Protein AF-A0A523S089-F1 (afdb_monomer_lite)

Sequence (153 aa):
MTDRMIELDEIHSIVIENSSEVPSETRKRFWKIVRQIKRNPKPDEREVLKASEIRNILFDANRGRTFALGPVLVLETVLGLLLLLGYIWVLGTPLDWTGIFAWSFSNWLNFGLRLLIVFLVIACFYPLGRVIAGKWAGIKLEGICRDEYYQPT

Foldseek 3Di:
DDPLVVLLVVLQVQCVVPVQCRDLVSVVSLVVSVVVQVPDPDHDPVSVVSSVVSVVSNCVSPQPDWAFPVVLLVVLVVVLVVLVVVLVVLVVDDADPVPPVVDDPVSVVSVVSNVVSVVSSCVSCVVVVVVVVCVVVVHDDGTDTPDDPPPSD

Radius of gyration: 25.53 Å; chains: 1; bounding box: 54×38×67 Å

Secondary structure (DSSP, 8-state):
--HHHHHHHHHHHHHHH-GGG--HHHHHHHHHHHHHHHH-SS--HHHHHHHHHHHHHHHHHHS-PPEEHHHHHHHHHHHHHHHHHHHHHHHTS---GGGGGG--HHHHHHHHHHHHHHHHHHHHHHHHHHHHHHHHTT----EE-S-------

Structure (mmCIF, N/CA/C/O backbone):
data_AF-A0A523S089-F1
#
_entry.id   AF-A0A523S089-F1
#
loop_
_atom_site.group_PDB
_atom_site.id
_atom_site.type_symbol
_atom_site.label_atom_id
_atom_site.label_alt_id
_atom_site.label_comp_id
_atom_site.label_asym_id
_atom_site.label_entity_id
_atom_site.label_seq_id
_atom_site.pdbx_PDB_ins_code
_atom_site.Cartn_x
_atom_site.Cartn_y
_atom_site.Cartn_z
_atom_site.occupancy
_atom_site.B_iso_or_equiv
_atom_site.auth_seq_id
_atom_site.auth_comp_id
_atom_site.auth_asym_id
_atom_site.auth_atom_id
_atom_site.pdbx_PDB_model_num
ATOM 1 N N . MET A 1 1 ? -22.319 9.186 39.743 1.00 59.72 1 MET A N 1
ATOM 2 C CA . MET A 1 1 ? -21.525 9.153 38.495 1.00 59.72 1 MET A CA 1
ATOM 3 C C . MET A 1 1 ? -20.096 8.821 38.873 1.00 59.72 1 MET A C 1
ATOM 5 O O . MET A 1 1 ? -19.650 9.324 39.894 1.00 59.72 1 MET A O 1
ATOM 9 N N . THR A 1 2 ? -19.429 7.932 38.138 1.00 79.31 2 THR A N 1
ATOM 10 C CA . THR A 1 2 ? -18.003 7.633 38.340 1.00 79.31 2 THR A CA 1
ATOM 11 C C . THR A 1 2 ? -17.154 8.730 37.696 1.00 79.31 2 THR A C 1
ATOM 13 O O . THR A 1 2 ? -17.541 9.262 36.657 1.00 79.31 2 THR A O 1
ATOM 16 N N . ASP A 1 3 ? -15.981 9.033 38.258 1.00 84.12 3 ASP A N 1
ATOM 17 C CA . ASP A 1 3 ? -15.046 10.029 37.694 1.00 84.12 3 ASP A CA 1
ATOM 18 C C . ASP A 1 3 ? -14.697 9.726 36.226 1.00 84.12 3 ASP A C 1
ATOM 20 O O . ASP A 1 3 ? -14.568 10.618 35.394 1.00 84.12 3 ASP A O 1
ATOM 24 N N . ARG A 1 4 ? -14.642 8.431 35.884 1.00 85.38 4 ARG A N 1
ATOM 25 C CA . ARG A 1 4 ? -14.403 7.940 34.520 1.00 85.38 4 ARG A CA 1
ATOM 26 C C . ARG A 1 4 ? -15.525 8.297 33.545 1.00 85.38 4 ARG A C 1
ATOM 28 O O . ARG A 1 4 ? -15.240 8.532 32.378 1.00 85.38 4 ARG A O 1
ATOM 35 N N . MET A 1 5 ? -16.779 8.332 33.999 1.00 89.12 5 MET A N 1
ATOM 36 C CA . MET A 1 5 ? -17.904 8.739 33.153 1.00 89.12 5 MET A CA 1
ATOM 37 C C . MET A 1 5 ? -17.831 10.230 32.823 1.00 89.12 5 MET A C 1
ATOM 39 O O . MET A 1 5 ? -18.041 10.606 31.679 1.00 89.12 5 MET A O 1
ATOM 43 N N . ILE A 1 6 ? -17.464 11.058 33.805 1.00 89.44 6 ILE A N 1
ATOM 44 C CA . ILE A 1 6 ? -17.301 12.504 33.615 1.00 89.44 6 ILE A CA 1
ATOM 45 C C . ILE A 1 6 ? -16.182 12.773 32.601 1.00 89.44 6 ILE A C 1
ATOM 47 O O . ILE A 1 6 ? -16.394 13.51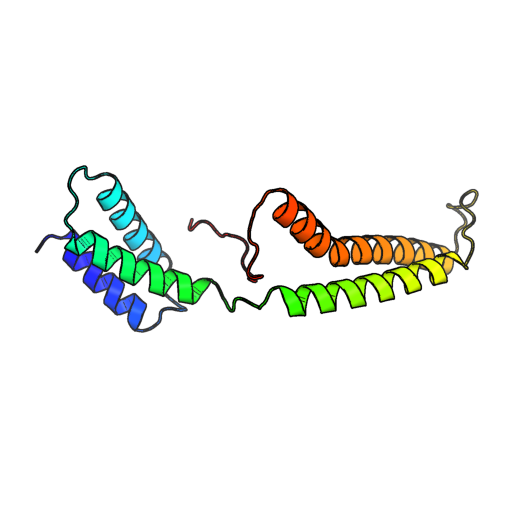1 31.644 1.00 89.44 6 ILE A O 1
ATOM 51 N N . GLU A 1 7 ? -15.030 12.102 32.735 1.00 89.88 7 GLU A N 1
ATOM 52 C CA . GLU A 1 7 ? -13.952 12.226 31.742 1.00 89.88 7 GLU A CA 1
ATOM 53 C C . GLU A 1 7 ? -14.374 11.739 30.343 1.00 89.88 7 GLU A C 1
ATOM 55 O O . GLU A 1 7 ? -13.964 12.324 29.341 1.00 89.88 7 GLU A O 1
ATOM 60 N N . LEU A 1 8 ? -15.184 10.677 30.239 1.00 91.62 8 LEU A N 1
ATOM 61 C CA . LEU A 1 8 ? -15.710 10.214 28.950 1.00 91.62 8 LEU A CA 1
ATOM 62 C C . LEU A 1 8 ? -16.664 11.233 28.322 1.00 91.62 8 LEU A C 1
ATOM 64 O O . LEU A 1 8 ? -16.591 11.437 27.113 1.00 91.62 8 LEU A O 1
ATOM 68 N N . ASP A 1 9 ? -17.520 11.882 29.109 1.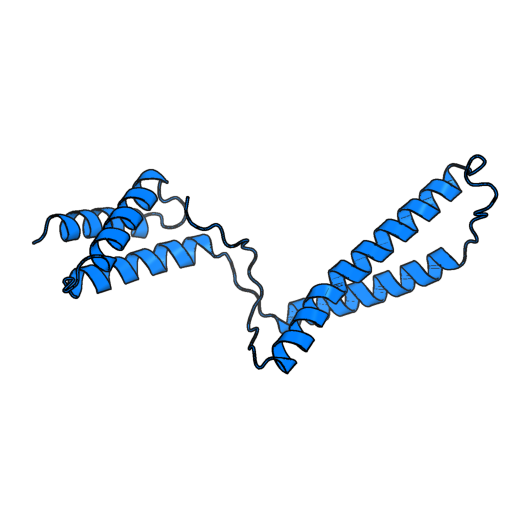00 92.06 9 ASP A N 1
ATOM 69 C CA . ASP A 1 9 ? -18.436 12.915 28.621 1.00 92.06 9 ASP A CA 1
ATOM 70 C C . ASP A 1 9 ? -17.681 14.175 28.163 1.00 92.06 9 ASP A C 1
ATOM 72 O O . ASP A 1 9 ? -17.983 14.720 27.097 1.00 92.06 9 ASP A O 1
ATOM 76 N N . GLU A 1 10 ? -16.637 14.584 28.894 1.00 92.00 10 GLU A N 1
ATOM 77 C CA . GLU A 1 10 ? -15.730 15.659 28.469 1.00 92.00 10 GLU A CA 1
ATOM 78 C C . GLU A 1 10 ? -15.063 15.321 27.131 1.00 92.00 10 GLU A C 1
ATOM 80 O O . GLU A 1 10 ? -15.149 16.097 26.178 1.00 92.00 10 GLU A O 1
ATOM 85 N N . ILE A 1 11 ? -14.451 14.138 27.021 1.00 89.94 11 ILE A N 1
ATOM 86 C CA . ILE A 1 11 ? -13.808 13.686 25.780 1.00 89.94 11 ILE A CA 1
ATOM 87 C C . ILE A 1 11 ? -14.827 13.618 24.643 1.00 89.94 11 ILE A C 1
ATOM 89 O O . ILE A 1 11 ? -14.528 14.034 23.528 1.00 89.94 11 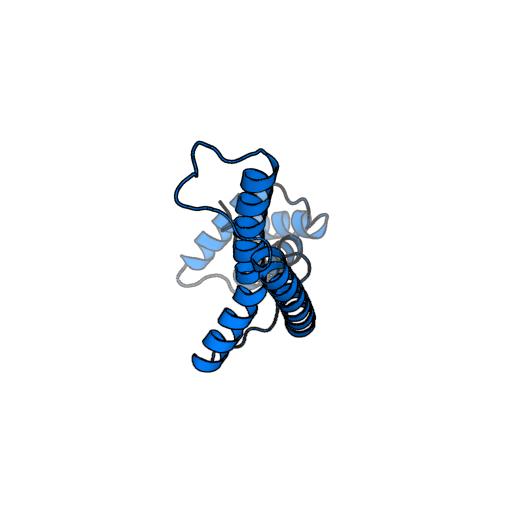ILE A O 1
ATOM 93 N N . HIS A 1 12 ? -16.029 13.112 24.909 1.00 91.31 12 HIS A N 1
ATOM 94 C CA . HIS A 1 12 ? -17.082 13.001 23.911 1.00 91.31 12 HIS A CA 1
ATOM 95 C C . HIS A 1 12 ? -17.489 14.367 23.351 1.00 91.31 12 HIS A C 1
ATOM 97 O O . HIS A 1 12 ? -17.647 14.491 22.139 1.00 91.31 12 HIS A O 1
ATOM 103 N N . SER A 1 13 ? -17.604 15.392 24.201 1.00 90.25 13 SER A N 1
ATOM 104 C CA . SER A 1 13 ? -17.924 16.755 23.760 1.00 90.25 13 SER A CA 1
ATOM 105 C C . SER A 1 13 ? -16.862 17.318 22.805 1.00 90.25 13 SER A C 1
ATOM 107 O O . SER A 1 13 ? -17.202 17.763 21.710 1.00 90.25 13 SER A O 1
ATOM 109 N N . ILE A 1 14 ? -15.579 17.154 23.147 1.00 87.88 14 ILE A N 1
ATOM 110 C CA . ILE A 1 14 ? -14.437 17.565 22.312 1.00 87.88 14 ILE A CA 1
ATOM 111 C C . ILE A 1 14 ? -14.427 16.807 20.975 1.00 87.88 14 ILE A C 1
ATOM 113 O O . ILE A 1 14 ? -14.165 17.379 19.919 1.00 87.88 14 ILE A O 1
ATOM 117 N N . VAL A 1 15 ? -14.698 15.499 21.014 1.00 87.69 15 VAL A N 1
ATOM 118 C CA . VAL A 1 15 ? -14.657 14.624 19.835 1.00 87.69 15 VAL A CA 1
ATOM 119 C C . VAL A 1 15 ? -15.813 14.903 18.872 1.00 87.69 15 VAL A C 1
ATOM 121 O O . VAL A 1 15 ? -15.614 14.809 17.664 1.00 87.69 15 VAL A O 1
ATOM 124 N N . ILE A 1 16 ? -17.001 15.259 19.371 1.00 88.12 16 ILE A N 1
ATOM 125 C CA . ILE A 1 16 ? -18.136 15.634 18.517 1.00 88.12 16 ILE A CA 1
ATOM 126 C C . ILE A 1 16 ? -17.908 16.984 17.838 1.00 88.12 16 ILE A C 1
ATOM 128 O O . ILE A 1 16 ? -18.259 17.131 16.669 1.00 88.12 16 ILE A O 1
ATOM 132 N N . GLU A 1 17 ? -17.336 17.956 18.550 1.00 86.94 17 GLU A N 1
ATOM 133 C CA . GLU A 1 17 ? -17.162 19.313 18.029 1.00 86.94 17 GLU A CA 1
ATOM 134 C C . GLU A 1 17 ? -16.193 19.357 16.838 1.00 86.94 17 GLU A C 1
ATOM 136 O O . GLU A 1 17 ? -16.483 19.998 15.829 1.00 86.94 17 GLU A O 1
ATOM 141 N N . ASN A 1 18 ? -15.072 18.630 16.912 1.00 81.69 18 ASN A N 1
ATOM 142 C CA . ASN A 1 18 ? -14.120 18.533 15.805 1.00 81.69 18 ASN A CA 1
ATOM 143 C C . ASN A 1 18 ? -13.384 17.183 15.808 1.00 81.69 18 ASN A C 1
ATOM 145 O O . ASN A 1 18 ? -12.239 17.057 16.248 1.00 81.69 18 ASN A O 1
ATOM 149 N N . SER A 1 19 ? -14.057 16.154 15.289 1.00 78.81 19 SER A N 1
ATOM 150 C CA . SER A 1 19 ? -13.546 14.775 15.255 1.00 78.81 19 SER A CA 1
ATOM 151 C C . SER A 1 19 ? -12.234 14.605 14.469 1.00 78.81 19 SER A C 1
ATOM 153 O O . SER A 1 19 ? -11.419 13.744 14.813 1.00 78.81 19 SER A O 1
ATOM 155 N N . SER A 1 20 ? -11.985 15.442 13.455 1.00 71.75 20 SER A N 1
ATOM 156 C CA . SER A 1 20 ? -10.768 15.409 12.632 1.00 71.75 20 SER A CA 1
ATOM 157 C C . SER A 1 20 ? -9.529 15.973 13.331 1.00 71.75 20 SER A C 1
ATOM 159 O O . SER A 1 20 ? -8.427 15.488 13.085 1.00 71.75 20 SER A O 1
ATOM 161 N N . GLU A 1 21 ? -9.689 16.942 14.236 1.00 82.25 21 GLU A N 1
ATOM 162 C CA . GLU A 1 21 ? -8.574 17.661 14.876 1.00 82.25 21 GLU A CA 1
ATOM 163 C C . GLU A 1 21 ? -8.527 17.450 16.395 1.00 82.25 21 GLU A C 1
ATOM 165 O O . GLU A 1 21 ? -8.113 18.320 17.159 1.00 82.25 21 GLU A O 1
ATOM 170 N N . VAL A 1 22 ? -8.935 16.267 16.862 1.00 83.50 22 VAL A N 1
ATOM 171 C CA . VAL A 1 22 ? -8.883 15.944 18.294 1.00 83.50 22 VAL A CA 1
ATOM 172 C C . VAL A 1 22 ? -7.428 15.958 18.790 1.00 83.50 22 VAL A C 1
ATOM 174 O O . VAL A 1 22 ? -6.624 15.158 18.288 1.00 83.50 22 VAL A O 1
ATOM 177 N N . PRO A 1 23 ? -7.092 16.773 19.813 1.00 86.31 23 PRO A N 1
ATOM 178 C CA . PRO A 1 23 ? -5.737 16.871 20.347 1.00 86.31 23 PRO A CA 1
ATOM 179 C C . PRO A 1 23 ? -5.166 15.517 20.782 1.00 86.31 23 PRO A C 1
ATOM 181 O O . PRO A 1 23 ? -5.869 14.670 21.345 1.00 86.31 23 PRO A O 1
ATOM 184 N N . SER A 1 24 ? -3.861 15.325 20.577 1.00 83.75 24 SER A N 1
ATOM 185 C CA . SER A 1 24 ? -3.160 14.080 20.928 1.00 83.75 24 SER A CA 1
ATOM 186 C C . SER A 1 24 ? -3.300 13.724 22.412 1.00 83.75 24 SER A C 1
ATOM 188 O O . SER A 1 24 ? -3.512 12.561 22.752 1.00 83.75 24 SER A O 1
ATOM 190 N N . GLU A 1 25 ? -3.270 14.719 23.298 1.00 87.62 25 GLU A N 1
ATOM 191 C CA . GLU A 1 25 ? -3.465 14.527 24.737 1.00 87.62 25 GLU A CA 1
ATOM 192 C C . GLU A 1 25 ? -4.870 14.005 25.073 1.00 87.62 25 GLU A C 1
ATOM 194 O O . GLU A 1 25 ? -5.009 13.077 25.872 1.00 87.62 25 GLU A O 1
ATOM 199 N N . THR A 1 26 ? -5.912 14.494 24.396 1.00 87.62 26 THR A N 1
ATOM 200 C CA . THR A 1 26 ? -7.287 13.992 24.553 1.00 87.62 26 THR A CA 1
ATOM 201 C C . THR A 1 26 ? -7.394 12.534 24.100 1.00 87.62 26 THR A C 1
ATOM 203 O O . THR A 1 26 ? -7.979 11.707 24.803 1.00 87.62 26 THR A O 1
ATOM 206 N N . ARG A 1 27 ? -6.747 12.171 22.981 1.00 84.94 27 ARG A N 1
ATOM 207 C CA . ARG A 1 27 ? -6.684 10.776 22.504 1.00 84.94 27 ARG A CA 1
ATOM 208 C C . ARG A 1 27 ? -5.953 9.866 23.500 1.00 84.94 27 ARG A C 1
ATOM 210 O O . ARG A 1 27 ? -6.432 8.769 23.790 1.00 84.94 27 ARG A O 1
ATOM 217 N N . LYS A 1 28 ? -4.827 10.308 24.072 1.00 87.31 28 LYS A N 1
ATOM 218 C CA . LYS A 1 28 ? -4.090 9.551 25.104 1.00 87.31 28 LYS A CA 1
ATOM 219 C C . LYS A 1 28 ? -4.933 9.333 26.360 1.00 87.31 28 LYS A C 1
ATOM 221 O O . LYS A 1 28 ? -4.976 8.211 26.873 1.00 87.31 28 LYS A O 1
ATOM 226 N N . ARG A 1 29 ? -5.626 10.375 26.840 1.00 90.50 29 ARG A N 1
ATOM 227 C CA . ARG A 1 29 ? -6.546 10.280 27.990 1.00 90.50 29 ARG A CA 1
ATOM 228 C C . ARG A 1 29 ? -7.659 9.272 27.713 1.00 90.50 29 ARG A C 1
ATOM 230 O O . ARG A 1 29 ? -7.852 8.358 28.512 1.00 90.50 29 ARG A O 1
ATOM 237 N N . PHE A 1 30 ? -8.285 9.345 26.540 1.00 92.81 30 PHE A N 1
ATOM 238 C CA . PHE A 1 30 ? -9.289 8.374 26.106 1.00 92.81 30 PHE A CA 1
ATOM 239 C C . PHE A 1 30 ? -8.770 6.927 26.148 1.00 92.81 30 PHE A C 1
ATOM 241 O O . PHE A 1 30 ? -9.368 6.061 26.791 1.00 92.81 30 PHE A O 1
ATOM 248 N N . TRP A 1 31 ? -7.616 6.649 25.534 1.00 90.25 31 TRP A N 1
ATOM 249 C CA . TRP A 1 31 ? -7.055 5.294 25.509 1.00 90.25 31 TRP A CA 1
ATOM 250 C C . TRP A 1 31 ? -6.646 4.779 26.890 1.00 90.25 31 TRP A C 1
ATOM 252 O O . TRP A 1 31 ? -6.748 3.575 27.155 1.00 90.25 31 TRP A O 1
ATOM 262 N N . LYS A 1 32 ? -6.225 5.671 27.792 1.00 92.25 32 LYS A N 1
ATOM 263 C CA . LYS A 1 32 ? -5.969 5.334 29.195 1.00 92.25 32 LYS A CA 1
ATOM 264 C C . LYS A 1 32 ? -7.250 4.848 29.882 1.00 92.25 32 LYS A C 1
ATOM 266 O O . LYS A 1 32 ? -7.209 3.789 30.512 1.00 92.25 32 LYS A O 1
ATOM 271 N N . ILE A 1 33 ? -8.374 5.545 29.701 1.00 91.75 33 ILE A N 1
ATOM 272 C CA . ILE A 1 33 ? -9.684 5.152 30.253 1.00 91.75 33 ILE A CA 1
ATOM 273 C C . ILE A 1 33 ? -10.137 3.815 29.660 1.00 91.75 33 ILE A C 1
ATOM 275 O O . ILE A 1 33 ? -10.473 2.891 30.400 1.00 91.75 33 ILE A O 1
ATOM 279 N N . VAL A 1 34 ? -10.052 3.647 28.336 1.00 90.88 34 VAL A N 1
ATOM 280 C CA . VAL A 1 34 ? -10.388 2.376 27.666 1.00 90.88 34 VAL A CA 1
ATOM 281 C C . VAL A 1 34 ? -9.565 1.215 28.232 1.00 90.88 34 VAL A C 1
ATOM 283 O O . VAL A 1 34 ? -10.094 0.128 28.471 1.00 90.88 34 VAL A O 1
ATOM 286 N N . ARG A 1 35 ? -8.266 1.424 28.483 1.00 89.50 35 ARG A N 1
ATOM 287 C CA . ARG A 1 35 ? -7.393 0.404 29.081 1.00 89.50 35 ARG A CA 1
ATOM 288 C C . ARG A 1 35 ? -7.811 0.063 30.514 1.00 89.50 35 ARG A C 1
ATOM 290 O O . ARG A 1 35 ? -7.729 -1.103 30.887 1.00 89.50 35 ARG A O 1
ATOM 297 N N . GLN A 1 36 ? -8.262 1.040 31.300 1.00 91.56 36 GLN A N 1
ATOM 298 C CA . GLN A 1 36 ? -8.802 0.802 32.642 1.00 91.56 36 GLN A CA 1
ATOM 299 C C . GLN A 1 36 ? -10.111 0.005 32.592 1.00 91.56 36 GLN A C 1
ATOM 301 O O . GLN A 1 36 ? -10.229 -0.983 33.309 1.00 91.56 36 GLN A O 1
ATOM 306 N N . ILE A 1 37 ? -11.048 0.372 31.706 1.00 89.56 37 ILE A N 1
ATOM 307 C CA . ILE A 1 37 ? -12.313 -0.356 31.496 1.00 89.56 37 ILE A CA 1
ATOM 308 C C . ILE A 1 37 ? -12.032 -1.821 31.143 1.00 89.56 37 ILE A C 1
ATOM 310 O O . ILE A 1 37 ? -12.576 -2.717 31.775 1.00 89.56 37 ILE A O 1
ATOM 314 N N . LYS A 1 38 ? -11.117 -2.079 30.198 1.00 85.25 38 LYS A N 1
ATOM 315 C CA . LYS A 1 38 ? -10.735 -3.443 29.786 1.00 85.25 38 LYS A CA 1
ATOM 316 C C . LYS A 1 38 ? -10.091 -4.280 30.893 1.00 85.25 38 LYS A C 1
ATOM 318 O O . LYS A 1 38 ? -10.157 -5.502 30.840 1.00 85.25 38 LYS A O 1
ATOM 323 N N . ARG A 1 39 ? -9.401 -3.640 31.841 1.00 90.88 39 ARG A N 1
ATOM 324 C CA . ARG A 1 39 ? -8.745 -4.317 32.972 1.00 90.88 39 ARG A CA 1
ATOM 325 C C . ARG A 1 39 ? -9.695 -4.557 34.144 1.00 90.88 39 ARG A C 1
ATOM 327 O O . ARG A 1 39 ? -9.353 -5.334 35.030 1.00 90.88 39 ARG A O 1
ATOM 334 N N . ASN A 1 40 ? -10.850 -3.895 34.171 1.00 90.38 40 ASN A N 1
ATOM 335 C CA . ASN A 1 40 ? -11.857 -4.113 35.195 1.00 90.38 40 ASN A CA 1
ATOM 336 C C . ASN A 1 40 ? -12.622 -5.419 34.886 1.00 90.38 40 ASN A C 1
ATOM 338 O O . ASN A 1 40 ? -13.177 -5.534 33.796 1.00 90.38 40 ASN A O 1
ATOM 342 N N . PRO A 1 41 ? -12.680 -6.398 35.810 1.00 84.50 41 PRO A N 1
ATOM 343 C CA . PRO A 1 41 ? -13.420 -7.646 35.601 1.00 84.50 41 PRO A CA 1
ATOM 344 C C . PRO A 1 41 ? -14.946 -7.462 35.537 1.00 84.50 41 PRO A C 1
ATOM 346 O O . PRO A 1 41 ? -15.637 -8.333 35.014 1.00 84.50 41 PRO A O 1
ATOM 349 N N . LYS A 1 42 ? -15.484 -6.352 36.062 1.00 90.56 42 LYS A N 1
ATOM 350 C CA . LYS A 1 42 ? -16.904 -5.973 35.971 1.00 90.56 42 LYS A CA 1
ATOM 351 C C . LYS A 1 42 ? -17.020 -4.478 35.636 1.00 90.56 42 LYS A C 1
ATOM 353 O O . LYS A 1 42 ? -17.265 -3.670 36.534 1.00 90.56 42 LYS A O 1
ATOM 358 N N . PRO A 1 43 ? -16.766 -4.084 34.377 1.00 87.00 43 PRO A N 1
ATOM 359 C CA . PRO A 1 43 ? -16.901 -2.696 33.960 1.00 87.00 43 PRO A CA 1
ATOM 360 C C . PRO A 1 43 ? -18.376 -2.277 33.951 1.00 87.00 43 PRO A C 1
ATOM 362 O O . PRO A 1 43 ? -19.257 -3.102 33.714 1.00 87.00 43 PRO A 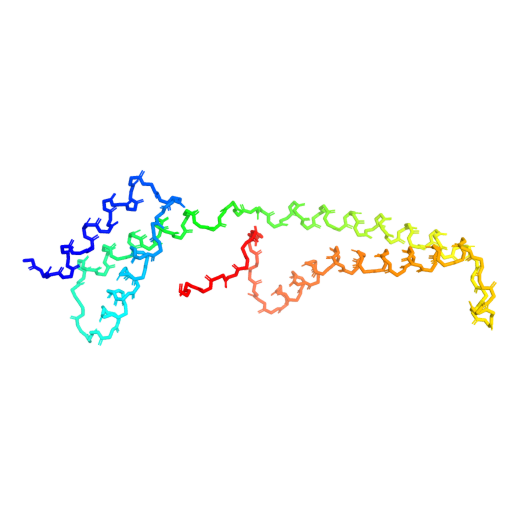O 1
ATOM 365 N N . ASP A 1 44 ? -18.638 -0.992 34.192 1.00 91.44 44 ASP A N 1
ATOM 366 C CA . ASP A 1 44 ? -19.979 -0.429 34.022 1.00 91.44 44 ASP A CA 1
ATOM 367 C C . ASP A 1 44 ? -20.336 -0.428 32.528 1.00 91.44 44 ASP A C 1
ATOM 369 O O . ASP A 1 44 ? -19.582 0.075 31.690 1.00 91.44 44 ASP A O 1
ATOM 373 N N . GLU A 1 45 ? -21.491 -0.993 32.190 1.00 90.12 45 GLU A N 1
ATOM 374 C CA . GLU A 1 45 ? -21.991 -1.099 30.821 1.00 90.12 45 GLU A CA 1
ATOM 375 C C . GLU A 1 45 ? -22.142 0.277 30.159 1.00 90.12 45 GLU A C 1
ATOM 377 O O . GLU A 1 45 ? -21.843 0.437 28.973 1.00 90.12 45 GLU A O 1
ATOM 382 N N . ARG A 1 46 ? -22.506 1.306 30.934 1.00 91.12 46 ARG A N 1
ATOM 383 C CA . ARG A 1 46 ? -22.622 2.676 30.419 1.00 91.12 46 ARG A CA 1
ATOM 384 C C . ARG A 1 46 ? -21.267 3.232 29.979 1.00 91.12 46 ARG A C 1
ATOM 386 O O . ARG A 1 46 ? -21.186 3.875 28.935 1.00 91.12 46 ARG A O 1
ATOM 393 N N . GLU A 1 47 ? -20.202 2.959 30.739 1.00 90.31 47 GLU A N 1
ATOM 394 C CA . GLU A 1 47 ? -18.838 3.392 30.397 1.00 90.31 47 GLU A CA 1
ATOM 395 C C . GLU A 1 47 ? -18.368 2.696 29.114 1.00 90.31 47 GLU A C 1
ATOM 397 O O . GLU A 1 47 ? -17.737 3.316 28.258 1.00 90.31 47 GLU A O 1
ATOM 402 N N . VAL A 1 48 ? -18.703 1.410 28.957 1.00 89.25 48 VAL A N 1
ATOM 403 C CA . VAL A 1 48 ? -18.364 0.618 27.766 1.00 89.25 48 VAL A CA 1
ATOM 404 C C . VAL A 1 48 ? -19.062 1.167 26.523 1.00 89.25 48 VAL A C 1
ATOM 406 O O . VAL A 1 48 ? -18.404 1.370 25.500 1.00 89.25 48 VAL A O 1
ATOM 409 N N . LEU A 1 49 ? -20.368 1.436 26.607 1.00 91.25 49 LEU A N 1
ATOM 410 C CA . LEU A 1 49 ? -21.145 1.992 25.498 1.00 91.25 49 LEU A CA 1
ATOM 411 C C . LEU A 1 49 ? -20.608 3.363 25.081 1.00 91.25 49 LEU A C 1
ATOM 413 O O . LEU A 1 49 ? -20.319 3.575 23.901 1.00 91.25 49 LEU A O 1
ATOM 417 N N . LYS A 1 50 ? -20.378 4.256 26.051 1.00 91.88 50 LYS A N 1
ATOM 418 C CA . LYS A 1 50 ? -19.868 5.604 25.785 1.00 91.88 50 LYS A CA 1
ATOM 419 C C . LYS A 1 50 ? -18.464 5.585 25.189 1.00 91.88 50 LYS A C 1
ATOM 421 O O . LYS A 1 50 ? -18.191 6.257 24.197 1.00 91.88 50 LYS A O 1
ATOM 426 N N . ALA A 1 51 ? -17.577 4.756 25.736 1.00 91.12 51 ALA A N 1
ATOM 427 C CA . ALA A 1 51 ? -16.242 4.586 25.183 1.00 91.12 51 ALA A CA 1
ATOM 428 C C . ALA A 1 51 ? -16.284 4.021 23.755 1.00 91.12 51 ALA A C 1
ATOM 430 O O . ALA A 1 51 ? -15.492 4.442 22.918 1.00 91.12 51 ALA A O 1
ATOM 431 N N . SER A 1 52 ? -17.202 3.097 23.450 1.00 88.69 52 SER A N 1
ATOM 432 C CA . SER A 1 52 ? -17.368 2.561 22.095 1.00 88.69 52 SER A CA 1
ATOM 433 C C . SER A 1 52 ? -17.850 3.620 21.100 1.00 88.69 52 SER A C 1
ATOM 435 O O . SER A 1 52 ? -17.366 3.641 19.970 1.00 88.69 52 SER A O 1
ATOM 437 N N . GLU A 1 53 ? -18.767 4.496 21.508 1.00 90.81 53 GLU A N 1
ATOM 438 C CA . GLU A 1 53 ? -19.261 5.613 20.695 1.00 90.81 53 GLU A CA 1
ATOM 439 C C . GLU A 1 53 ? -18.122 6.575 20.326 1.00 90.81 53 GLU A C 1
ATOM 441 O O . GLU A 1 53 ? -17.833 6.765 19.145 1.00 90.81 53 GLU A O 1
ATOM 446 N N . ILE A 1 54 ? -17.389 7.075 21.329 1.00 89.62 54 ILE A N 1
ATOM 447 C CA . ILE A 1 54 ? -16.221 7.953 21.132 1.00 89.62 54 ILE A CA 1
ATOM 448 C C . ILE A 1 54 ? -15.193 7.287 20.214 1.00 89.62 54 ILE A C 1
ATOM 450 O O . ILE A 1 54 ? -14.651 7.915 19.305 1.00 89.62 54 ILE A O 1
ATOM 454 N N . ARG A 1 55 ? -14.928 5.994 20.439 1.00 85.88 55 ARG A N 1
ATOM 455 C CA . ARG A 1 55 ? -13.979 5.218 19.641 1.00 85.88 55 ARG A CA 1
ATOM 456 C C . ARG A 1 55 ? -14.371 5.201 18.167 1.00 85.88 55 ARG A C 1
ATOM 458 O O . ARG A 1 55 ? -13.496 5.345 17.324 1.00 85.88 55 ARG A O 1
ATOM 465 N N . ASN A 1 56 ? -15.648 4.985 17.863 1.00 84.00 56 ASN A N 1
ATOM 466 C CA . ASN A 1 56 ? -16.125 4.916 16.487 1.00 84.00 56 ASN A CA 1
ATOM 467 C C . ASN A 1 56 ? -16.011 6.279 15.798 1.00 84.00 56 ASN A C 1
ATOM 469 O O . ASN A 1 56 ? -15.503 6.327 14.686 1.00 84.00 56 ASN A O 1
ATOM 473 N N . ILE A 1 57 ? -16.349 7.375 16.486 1.00 84.94 57 ILE A N 1
ATOM 474 C CA . ILE A 1 57 ? -16.178 8.734 15.945 1.00 84.94 57 ILE A CA 1
ATOM 475 C C . ILE A 1 57 ? -14.697 9.019 15.654 1.00 84.94 57 ILE A C 1
ATOM 477 O O . ILE A 1 57 ? -14.346 9.457 14.561 1.00 84.94 57 ILE A O 1
ATOM 481 N N . LEU A 1 58 ? -13.810 8.712 16.609 1.00 82.31 58 LEU A N 1
ATOM 482 C CA . LEU A 1 58 ? -12.363 8.863 16.432 1.00 82.31 58 LEU A CA 1
ATOM 483 C C . LEU A 1 58 ? -11.814 7.984 15.300 1.00 82.31 58 LEU A C 1
ATOM 485 O O . LEU A 1 58 ? -10.888 8.397 14.605 1.00 82.31 58 LEU A O 1
ATOM 489 N N . PHE A 1 59 ? -12.352 6.773 15.121 1.00 73.38 59 PHE A N 1
ATOM 490 C CA . PHE A 1 59 ? -11.946 5.881 14.037 1.00 73.38 59 PHE A CA 1
ATOM 491 C C . PHE A 1 59 ? -12.429 6.375 12.678 1.00 73.38 59 PHE A C 1
ATOM 493 O O . PHE A 1 59 ? -11.620 6.427 11.756 1.00 73.38 59 PHE A O 1
ATOM 500 N N . ASP A 1 60 ? -13.699 6.752 12.549 1.00 71.06 60 ASP A N 1
ATOM 501 C CA . ASP A 1 60 ? -14.277 7.213 11.286 1.00 71.06 60 ASP A CA 1
ATOM 502 C C . ASP A 1 60 ? -13.617 8.510 10.808 1.00 71.06 60 ASP A C 1
ATOM 504 O O . ASP A 1 60 ? -13.355 8.662 9.615 1.00 71.06 60 ASP A O 1
ATOM 508 N N . ALA A 1 61 ? -13.249 9.401 11.735 1.00 68.25 61 ALA A N 1
ATOM 509 C CA . ALA A 1 61 ? -12.496 10.609 11.414 1.00 68.25 61 ALA A CA 1
ATOM 510 C C . ALA A 1 61 ? -11.083 10.320 10.870 1.00 68.25 61 ALA A C 1
ATOM 512 O O . ALA A 1 61 ? -10.578 11.080 10.046 1.00 68.25 61 ALA A O 1
ATOM 513 N N . ASN A 1 62 ? -10.441 9.230 11.309 1.00 64.00 62 ASN A N 1
ATOM 514 C CA . ASN A 1 62 ? -9.051 8.921 10.956 1.00 64.00 62 ASN A CA 1
ATOM 515 C C . ASN A 1 62 ? -8.927 8.022 9.713 1.00 64.00 62 ASN A C 1
ATOM 517 O O . ASN A 1 62 ? -7.988 8.186 8.946 1.00 64.00 62 ASN A O 1
ATOM 521 N N . ARG A 1 63 ? -9.882 7.108 9.478 1.00 58.03 63 ARG A N 1
ATOM 522 C CA . ARG A 1 63 ? -9.778 6.012 8.485 1.00 58.03 63 ARG A CA 1
ATOM 523 C C . ARG A 1 63 ? -9.747 6.452 7.015 1.00 58.03 63 ARG A C 1
ATOM 525 O O . ARG A 1 63 ? -9.573 5.619 6.119 1.00 58.03 63 ARG A O 1
ATOM 532 N N . GLY A 1 64 ? -9.963 7.741 6.752 1.00 62.12 64 GLY A N 1
ATOM 533 C CA . GLY A 1 64 ? -10.161 8.273 5.410 1.00 62.12 64 GLY A CA 1
ATOM 534 C C . GLY A 1 64 ? -11.338 7.605 4.686 1.00 62.12 64 GLY A C 1
ATOM 535 O O . GLY A 1 64 ? -12.171 6.914 5.273 1.00 62.12 64 GLY A O 1
ATOM 536 N N . ARG A 1 65 ? -11.428 7.804 3.367 1.00 65.25 65 ARG A N 1
ATOM 537 C CA . ARG A 1 65 ? -12.439 7.115 2.552 1.00 65.25 65 ARG A CA 1
ATOM 538 C C . ARG A 1 65 ? -11.992 5.681 2.274 1.00 65.25 65 ARG A C 1
ATOM 540 O O . ARG A 1 65 ? -10.877 5.455 1.809 1.00 65.25 65 ARG A O 1
ATOM 547 N N . THR A 1 66 ? -12.885 4.726 2.520 1.00 70.25 66 THR A N 1
ATOM 548 C CA . THR A 1 66 ? -12.721 3.351 2.033 1.00 70.25 66 THR A CA 1
ATOM 549 C C . THR A 1 66 ? -13.217 3.300 0.595 1.00 70.25 66 THR A C 1
ATOM 551 O O . THR A 1 66 ? -14.342 3.714 0.313 1.00 70.25 66 THR A O 1
ATOM 554 N N . PHE A 1 67 ? -12.382 2.821 -0.320 1.00 76.00 67 PHE A N 1
ATOM 555 C CA . PHE A 1 67 ? -12.746 2.673 -1.724 1.00 76.00 67 PHE A CA 1
ATOM 556 C C . PHE A 1 67 ? -13.134 1.229 -2.013 1.00 76.00 67 PHE A C 1
ATOM 558 O O . PHE A 1 67 ? -12.539 0.289 -1.476 1.00 76.00 67 PHE A O 1
ATOM 565 N N . ALA A 1 68 ? -14.127 1.058 -2.886 1.00 84.44 68 ALA A N 1
ATOM 566 C CA . ALA A 1 68 ? -14.509 -0.257 -3.369 1.00 84.44 68 ALA A CA 1
ATOM 567 C C . ALA A 1 68 ? -13.299 -0.928 -4.034 1.00 84.44 68 ALA A C 1
ATOM 569 O O . ALA A 1 68 ? -12.663 -0.352 -4.917 1.00 84.44 68 ALA A O 1
ATOM 570 N N . LEU A 1 69 ? -12.998 -2.157 -3.613 1.00 85.94 69 LEU A N 1
ATOM 571 C CA . LEU A 1 69 ? -11.815 -2.887 -4.066 1.00 85.94 69 LEU A CA 1
ATOM 572 C C . LEU A 1 69 ? -11.844 -3.172 -5.577 1.00 85.94 69 LEU A C 1
ATOM 574 O O . LEU A 1 69 ? -10.823 -3.066 -6.247 1.00 85.94 69 LEU A O 1
ATOM 578 N N . GLY A 1 70 ? -13.018 -3.503 -6.122 1.00 87.75 70 GLY A N 1
ATOM 579 C CA . GLY A 1 70 ? -13.185 -3.897 -7.525 1.00 87.75 70 GLY A CA 1
ATOM 580 C C . GLY A 1 70 ? -12.660 -2.864 -8.532 1.00 87.75 70 GLY A C 1
ATOM 581 O O . GLY A 1 70 ? -11.768 -3.203 -9.308 1.00 87.75 70 GLY A O 1
ATOM 582 N N . PRO A 1 71 ? -13.158 -1.611 -8.523 1.00 90.00 71 PRO A N 1
ATOM 583 C CA . PRO A 1 71 ? -12.680 -0.565 -9.430 1.00 90.00 71 PRO A CA 1
ATOM 584 C C . PRO A 1 71 ? -11.173 -0.306 -9.337 1.00 90.00 71 PRO A C 1
ATOM 586 O O . PRO A 1 71 ? -10.526 -0.115 -10.364 1.00 90.00 71 PRO A O 1
ATOM 589 N N . VAL A 1 72 ? -10.612 -0.344 -8.123 1.00 89.75 72 VAL A N 1
ATOM 590 C CA . VAL A 1 72 ? -9.171 -0.148 -7.899 1.00 89.75 72 VAL A CA 1
ATOM 591 C C . VAL A 1 72 ? -8.373 -1.282 -8.537 1.00 89.75 72 VAL A C 1
ATOM 593 O O . VAL A 1 72 ? -7.467 -1.016 -9.319 1.00 89.75 72 VAL A O 1
ATOM 596 N N . LEU A 1 73 ? -8.771 -2.537 -8.309 1.00 92.19 73 LEU A N 1
ATOM 597 C CA . LEU A 1 73 ? -8.107 -3.692 -8.918 1.00 92.19 73 LEU A CA 1
ATOM 598 C C . LEU A 1 73 ? -8.168 -3.672 -10.443 1.00 92.19 73 LEU A C 1
ATOM 600 O O . LEU A 1 73 ? -7.192 -4.039 -11.093 1.00 92.19 73 LEU A O 1
ATOM 604 N N . VAL A 1 74 ? -9.300 -3.267 -11.028 1.00 93.62 74 VAL A N 1
ATOM 605 C CA . VAL A 1 74 ? -9.429 -3.148 -12.488 1.00 93.62 74 VAL A CA 1
ATOM 606 C C . VAL A 1 74 ? -8.451 -2.102 -13.016 1.00 93.62 74 VAL A C 1
ATOM 608 O O . VAL A 1 74 ? -7.723 -2.380 -13.967 1.00 93.62 74 VAL A O 1
ATOM 611 N N . LEU A 1 75 ? -8.394 -0.931 -12.377 1.00 94.12 75 LEU A N 1
ATOM 612 C CA . LEU A 1 75 ? -7.480 0.141 -12.762 1.00 94.12 75 LEU A CA 1
ATOM 613 C C . LEU A 1 75 ? -6.015 -0.305 -12.671 1.00 94.12 75 LEU A C 1
ATOM 615 O O . LEU A 1 75 ? -5.270 -0.154 -13.636 1.00 94.12 75 LEU A O 1
ATOM 619 N N . GLU A 1 76 ? -5.613 -0.892 -11.544 1.00 94.19 76 GLU A N 1
ATOM 620 C CA . GLU A 1 76 ? -4.251 -1.393 -11.331 1.00 94.19 76 GLU A CA 1
ATOM 621 C C . GLU A 1 76 ? -3.890 -2.503 -12.319 1.00 94.19 76 GLU A C 1
ATOM 623 O O . GLU A 1 76 ? -2.792 -2.504 -12.868 1.00 94.19 76 GLU A O 1
ATOM 628 N N . THR A 1 77 ? -4.825 -3.406 -12.624 1.00 95.50 77 THR A N 1
ATOM 629 C CA . THR A 1 77 ? -4.609 -4.468 -13.617 1.00 95.50 77 THR A CA 1
ATOM 630 C C . THR A 1 77 ? -4.373 -3.879 -15.008 1.00 95.50 77 THR A C 1
ATOM 632 O O . THR A 1 77 ? -3.432 -4.278 -15.692 1.00 95.50 77 THR A O 1
ATOM 635 N N . VAL A 1 78 ? -5.190 -2.908 -15.431 1.00 97.00 78 VAL A N 1
ATOM 636 C CA . VAL A 1 78 ? -5.031 -2.243 -16.736 1.00 97.00 78 VAL A CA 1
ATOM 637 C C . VAL A 1 78 ? -3.704 -1.485 -16.802 1.00 97.00 78 VAL A C 1
ATOM 639 O O . VAL A 1 78 ? -2.968 -1.633 -17.777 1.00 97.00 78 VAL A O 1
ATOM 642 N N . LEU A 1 79 ? -3.357 -0.725 -15.760 1.00 96.94 79 LEU A N 1
ATOM 643 C CA . LEU A 1 79 ? -2.077 -0.017 -15.677 1.00 96.94 79 LEU A CA 1
ATOM 644 C C . LEU A 1 79 ? -0.889 -0.986 -15.697 1.00 96.94 79 LEU A C 1
ATOM 646 O O . LEU A 1 79 ? 0.063 -0.768 -16.443 1.00 96.94 79 LEU A O 1
ATOM 650 N N . GLY A 1 80 ? -0.964 -2.083 -14.941 1.00 96.88 80 GLY A N 1
ATOM 651 C CA . GLY A 1 80 ? 0.056 -3.129 -14.915 1.00 96.88 80 GLY A CA 1
ATOM 652 C C . GLY A 1 80 ? 0.270 -3.771 -16.286 1.00 96.88 80 GLY A C 1
ATOM 653 O O . GLY A 1 80 ? 1.413 -3.968 -16.695 1.00 96.88 80 GLY A O 1
ATOM 654 N N . LEU A 1 81 ? -0.807 -4.032 -17.036 1.00 97.62 81 LEU A N 1
ATOM 655 C CA . LEU A 1 81 ? -0.725 -4.543 -18.408 1.00 97.62 81 LEU A CA 1
ATOM 656 C C . LEU A 1 81 ? -0.089 -3.528 -19.367 1.00 97.62 81 LEU A C 1
ATOM 658 O O . LEU A 1 81 ? 0.771 -3.903 -20.161 1.00 97.62 81 LEU A O 1
ATOM 662 N N . LEU A 1 82 ? -0.461 -2.248 -19.284 1.00 97.50 82 LEU A N 1
ATOM 663 C CA . LEU A 1 82 ? 0.145 -1.193 -20.106 1.00 97.50 82 LEU A CA 1
ATOM 664 C C . LEU A 1 82 ? 1.645 -1.040 -19.820 1.00 97.50 82 LEU A C 1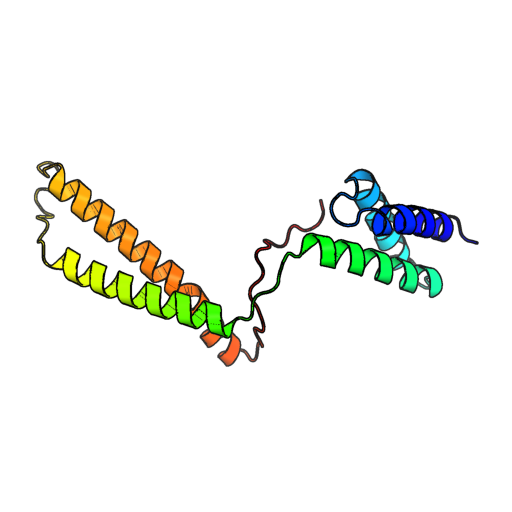
ATOM 666 O O . LEU A 1 82 ? 2.446 -0.940 -20.749 1.00 97.50 82 LEU A O 1
ATOM 670 N N . LEU A 1 83 ? 2.038 -1.076 -18.546 1.00 97.00 83 LEU A N 1
ATOM 671 C CA . LEU A 1 83 ? 3.440 -1.042 -18.135 1.00 97.00 83 LEU A CA 1
ATOM 672 C C . LEU A 1 83 ? 4.202 -2.281 -18.611 1.00 97.00 83 LEU A C 1
ATOM 674 O O . LEU A 1 83 ? 5.334 -2.155 -19.070 1.00 97.00 83 LEU A O 1
ATOM 678 N N . LEU A 1 84 ? 3.583 -3.464 -18.565 1.00 96.69 84 LEU A N 1
ATOM 679 C CA . LEU A 1 84 ? 4.172 -4.696 -19.086 1.00 96.69 84 LEU A CA 1
ATOM 680 C C . LEU A 1 84 ? 4.420 -4.604 -20.598 1.00 96.69 84 LEU A C 1
ATOM 682 O O . LEU A 1 84 ? 5.494 -4.979 -21.066 1.00 96.69 84 LEU A O 1
ATOM 686 N N . LEU A 1 85 ? 3.470 -4.059 -21.361 1.00 96.31 85 LEU A N 1
ATOM 687 C CA . LEU A 1 85 ? 3.658 -3.800 -22.791 1.00 96.31 85 LEU A CA 1
ATOM 688 C C . LEU A 1 85 ? 4.798 -2.802 -23.035 1.00 96.31 85 LEU A C 1
ATOM 690 O O . LEU A 1 85 ? 5.644 -3.034 -23.898 1.00 96.31 85 LEU A O 1
ATOM 694 N N . GLY A 1 86 ? 4.866 -1.734 -22.235 1.00 94.50 86 GLY A N 1
ATOM 695 C CA . GLY A 1 86 ? 5.977 -0.784 -22.261 1.00 94.50 86 GLY A CA 1
ATOM 696 C C . GLY A 1 86 ? 7.324 -1.449 -21.968 1.00 94.50 86 GLY A C 1
ATOM 697 O O . GLY A 1 86 ? 8.299 -1.197 -22.670 1.00 94.50 86 GLY A O 1
ATOM 698 N N . TYR A 1 87 ? 7.378 -2.356 -20.991 1.00 95.00 87 TYR A N 1
ATOM 699 C CA . TYR A 1 87 ? 8.583 -3.120 -20.676 1.00 95.00 87 TYR A CA 1
ATOM 700 C C . TYR A 1 87 ? 9.043 -3.973 -21.859 1.00 95.00 87 TYR A C 1
ATOM 702 O O . TYR A 1 87 ? 10.206 -3.899 -22.250 1.00 95.00 87 TYR A O 1
ATOM 710 N N . ILE A 1 88 ? 8.124 -4.736 -22.462 1.00 95.25 88 ILE A N 1
ATOM 711 C CA . ILE A 1 88 ? 8.405 -5.570 -23.639 1.00 95.25 88 ILE A CA 1
ATOM 712 C C . ILE A 1 88 ? 8.933 -4.710 -24.793 1.00 95.25 88 ILE A C 1
ATOM 714 O O . ILE A 1 88 ? 9.887 -5.098 -25.464 1.00 95.25 88 ILE A O 1
ATOM 718 N N . TRP A 1 89 ? 8.368 -3.519 -24.997 1.00 93.94 89 TRP A N 1
ATOM 719 C CA . TRP A 1 89 ? 8.853 -2.586 -26.009 1.00 93.94 89 TRP A CA 1
ATOM 720 C C . TRP A 1 89 ? 10.282 -2.102 -25.716 1.00 93.94 89 TRP A C 1
ATOM 722 O O . TRP A 1 89 ? 11.144 -2.163 -26.593 1.00 93.94 89 TRP A O 1
ATOM 732 N N . VAL A 1 90 ? 10.579 -1.707 -24.472 1.00 92.19 90 VAL A N 1
ATOM 733 C CA . VAL A 1 90 ? 11.929 -1.277 -24.061 1.00 92.19 90 VAL A CA 1
ATOM 734 C C . VAL A 1 90 ? 12.952 -2.415 -24.188 1.00 92.19 90 VAL A C 1
ATOM 736 O O . VAL A 1 90 ? 14.116 -2.160 -24.521 1.00 92.19 90 VAL A O 1
ATOM 739 N N . LEU A 1 91 ? 12.545 -3.675 -23.989 1.00 92.94 91 LEU A N 1
ATOM 740 C CA . LEU A 1 91 ? 13.400 -4.845 -24.227 1.00 92.94 91 LEU A CA 1
ATOM 741 C C . LEU A 1 91 ? 13.877 -4.961 -25.683 1.00 92.94 91 LEU A C 1
ATOM 743 O O . LEU A 1 91 ? 14.950 -5.515 -25.913 1.00 92.94 91 LEU A O 1
ATOM 747 N N . GLY A 1 92 ? 13.147 -4.382 -26.643 1.00 91.75 92 GLY A N 1
ATOM 748 C CA . GLY A 1 92 ? 13.517 -4.364 -28.062 1.00 91.75 92 GLY A CA 1
ATOM 749 C C . GLY A 1 92 ? 14.809 -3.602 -28.380 1.00 91.75 92 GLY A C 1
ATOM 750 O O . GLY A 1 92 ? 15.400 -3.812 -29.434 1.00 91.75 92 GLY A O 1
ATOM 751 N N . THR A 1 93 ? 15.287 -2.749 -27.471 1.00 90.38 93 THR A N 1
ATOM 752 C CA . THR A 1 93 ? 16.588 -2.065 -27.592 1.00 90.38 93 THR A CA 1
ATOM 753 C C . THR A 1 93 ? 17.697 -2.867 -26.902 1.00 90.38 93 THR A C 1
ATOM 755 O O . THR A 1 93 ? 17.778 -2.827 -25.680 1.00 90.38 93 THR A O 1
ATOM 758 N N . PRO A 1 94 ? 18.565 -3.616 -27.598 1.00 90.94 94 PRO A N 1
ATOM 759 C CA . PRO A 1 94 ? 19.556 -4.462 -26.933 1.00 90.94 94 PRO A CA 1
ATOM 760 C C . PRO A 1 94 ? 20.547 -3.632 -26.099 1.00 90.94 94 PRO A C 1
ATOM 762 O O . PRO A 1 94 ? 21.003 -2.574 -26.528 1.00 90.94 94 PRO A O 1
ATOM 765 N N . LEU A 1 95 ? 20.885 -4.131 -24.908 1.00 92.50 95 LEU A N 1
ATOM 766 C CA . LEU A 1 95 ? 21.952 -3.591 -24.064 1.00 92.50 95 LEU A CA 1
ATOM 767 C C . LEU A 1 95 ? 23.129 -4.563 -24.102 1.00 92.50 95 LEU A C 1
ATOM 769 O O . LEU A 1 95 ? 22.948 -5.757 -23.857 1.00 92.50 95 LEU A O 1
ATOM 773 N N . ASP A 1 96 ? 24.323 -4.055 -24.395 1.00 92.25 96 ASP A N 1
ATOM 774 C CA . ASP A 1 96 ? 25.545 -4.852 -24.329 1.00 92.25 96 ASP A CA 1
ATOM 775 C C . ASP A 1 96 ? 26.014 -4.981 -22.876 1.00 92.25 96 ASP A C 1
ATOM 777 O O . ASP A 1 96 ? 26.682 -4.104 -22.331 1.00 92.25 96 ASP A O 1
ATOM 781 N N . TRP A 1 97 ? 25.665 -6.095 -22.241 1.00 91.88 97 TRP A N 1
ATOM 782 C CA . TRP A 1 97 ? 26.038 -6.385 -20.857 1.00 91.88 97 TRP A CA 1
ATOM 783 C C . TRP A 1 97 ? 27.534 -6.631 -20.653 1.00 91.88 97 TRP A C 1
ATOM 785 O O . TRP A 1 97 ? 28.010 -6.549 -19.523 1.00 91.88 97 TRP A O 1
ATOM 795 N N . THR A 1 98 ? 28.288 -6.922 -21.715 1.00 93.75 98 THR A N 1
ATOM 796 C CA . THR A 1 98 ? 29.736 -7.148 -21.605 1.00 93.75 98 THR A CA 1
ATOM 797 C C . THR A 1 98 ? 30.509 -5.833 -21.483 1.00 93.75 98 THR A C 1
ATOM 799 O O . THR A 1 98 ? 31.550 -5.784 -20.830 1.00 93.75 98 THR A O 1
ATOM 802 N N . GLY A 1 99 ? 29.951 -4.745 -22.021 1.00 91.25 99 GLY A N 1
ATOM 803 C CA . GLY A 1 99 ? 30.536 -3.406 -22.034 1.00 91.25 99 GLY A CA 1
ATOM 804 C C . GLY A 1 99 ? 29.900 -2.410 -21.061 1.00 91.25 99 GLY A C 1
ATOM 805 O O . GLY A 1 99 ? 29.833 -1.229 -21.392 1.00 91.25 99 GLY A O 1
ATOM 806 N N . ILE A 1 100 ? 29.431 -2.833 -19.878 1.00 92.69 100 ILE A N 1
ATOM 807 C CA . ILE A 1 100 ? 28.720 -1.952 -18.918 1.00 92.69 100 ILE A CA 1
ATOM 808 C C . ILE A 1 100 ? 29.486 -0.656 -18.612 1.00 92.69 100 ILE A C 1
ATOM 810 O O . ILE A 1 100 ? 28.899 0.424 -18.586 1.00 92.69 100 ILE A O 1
ATOM 814 N N . PHE A 1 101 ? 30.806 -0.729 -18.423 1.00 93.06 101 PHE A N 1
ATOM 815 C CA . PHE A 1 101 ? 31.623 0.456 -18.128 1.00 93.06 101 PHE A CA 1
ATOM 816 C C . PHE A 1 101 ? 31.765 1.423 -19.315 1.00 93.06 101 PHE A C 1
ATOM 818 O O . PHE A 1 101 ? 32.142 2.573 -19.117 1.00 93.06 101 PHE A O 1
ATOM 825 N N . ALA A 1 102 ? 31.448 0.975 -20.532 1.00 94.62 102 ALA A N 1
ATOM 826 C CA . ALA A 1 102 ? 31.474 1.773 -21.756 1.00 94.62 102 ALA A CA 1
ATOM 827 C C . ALA A 1 102 ? 30.074 2.248 -22.187 1.00 94.62 102 ALA A C 1
ATOM 829 O O . ALA A 1 102 ? 29.907 2.787 -23.282 1.00 94.62 102 ALA A O 1
ATOM 830 N N . TRP A 1 103 ? 29.049 2.043 -21.356 1.00 96.44 103 TRP A N 1
ATOM 831 C CA . TRP A 1 103 ? 27.694 2.470 -21.677 1.00 96.44 103 TRP A CA 1
ATOM 832 C C . TRP A 1 103 ? 27.593 3.982 -21.848 1.00 96.44 103 TRP A C 1
ATOM 834 O O . TRP A 1 103 ? 27.984 4.766 -20.982 1.00 96.44 103 TRP A O 1
ATOM 844 N N . SER A 1 104 ? 26.983 4.384 -22.961 1.00 95.56 104 SER A N 1
ATOM 845 C CA . SER A 1 104 ? 26.542 5.756 -23.161 1.00 95.56 104 SER A CA 1
ATOM 846 C C . SER A 1 104 ? 25.441 6.121 -22.160 1.00 95.56 104 SER A C 1
ATOM 848 O O . SER A 1 104 ? 24.778 5.265 -21.567 1.00 95.56 104 SER A O 1
ATOM 850 N N . PHE A 1 105 ? 25.180 7.420 -22.023 1.00 95.31 105 PHE A N 1
ATOM 851 C CA . PHE A 1 105 ? 24.071 7.914 -21.208 1.00 95.31 105 PHE A CA 1
ATOM 852 C C . PHE A 1 105 ? 22.716 7.295 -21.606 1.00 95.31 105 PHE A C 1
ATOM 854 O O . PHE A 1 105 ? 21.912 6.959 -20.739 1.00 95.31 105 PHE A O 1
ATOM 861 N N . SER A 1 106 ? 22.473 7.072 -22.904 1.00 93.25 106 SER A N 1
ATOM 862 C CA . SER A 1 106 ? 21.240 6.436 -23.386 1.00 93.25 106 SER A CA 1
ATOM 863 C C . SER A 1 106 ? 21.090 4.987 -22.915 1.00 93.25 106 SER A C 1
ATOM 865 O O . SER A 1 106 ? 19.980 4.576 -22.579 1.00 93.25 106 SER A O 1
ATOM 867 N N . ASN A 1 107 ? 22.187 4.228 -22.834 1.00 94.50 107 ASN A N 1
ATOM 868 C CA . ASN A 1 107 ? 22.172 2.857 -22.321 1.00 94.50 107 ASN A CA 1
ATOM 869 C C . ASN A 1 107 ? 21.840 2.832 -20.826 1.00 94.50 107 ASN A C 1
ATOM 871 O O . ASN A 1 107 ? 20.983 2.058 -20.402 1.00 94.50 107 ASN A O 1
ATOM 875 N N . TRP A 1 108 ? 22.447 3.730 -20.043 1.00 95.25 108 TRP A N 1
ATOM 876 C CA . TRP A 1 108 ? 22.128 3.887 -18.621 1.00 95.25 108 TRP A CA 1
ATOM 877 C C . TRP A 1 108 ? 20.669 4.272 -18.390 1.00 95.25 108 TRP A C 1
ATOM 879 O O . TRP A 1 108 ? 20.010 3.696 -17.524 1.00 95.25 108 TRP A O 1
ATOM 889 N N . LEU A 1 109 ? 20.140 5.195 -19.196 1.00 94.44 109 LEU A N 1
ATOM 890 C CA . LEU A 1 109 ? 18.737 5.586 -19.126 1.00 94.44 109 LEU A CA 1
ATOM 891 C C . LEU A 1 109 ? 17.811 4.405 -19.451 1.00 94.44 109 LEU A C 1
ATOM 893 O O . LEU A 1 109 ? 16.839 4.177 -18.736 1.00 94.44 109 LEU A O 1
ATOM 897 N N . ASN A 1 110 ? 18.124 3.627 -20.491 1.00 94.25 110 ASN A N 1
ATOM 898 C CA . ASN A 1 110 ? 17.340 2.454 -20.879 1.00 94.25 110 ASN A CA 1
ATOM 899 C C . ASN A 1 110 ? 17.355 1.375 -19.786 1.00 94.25 110 ASN A C 1
ATOM 901 O O . ASN A 1 110 ? 16.307 0.845 -19.424 1.00 94.25 110 ASN A O 1
ATOM 905 N N . PHE A 1 111 ? 18.521 1.100 -19.198 1.00 95.25 111 PHE A N 1
ATOM 906 C CA . PHE A 1 111 ? 18.650 0.192 -18.060 1.00 95.25 111 PHE A CA 1
ATOM 907 C C . PHE A 1 111 ? 17.828 0.657 -16.849 1.00 95.25 111 PHE A C 1
ATOM 909 O O . PHE A 1 111 ? 17.047 -0.122 -16.299 1.00 95.25 111 PHE A O 1
ATOM 916 N N . GLY A 1 112 ? 17.948 1.932 -16.464 1.00 95.62 112 GLY A N 1
ATOM 917 C CA . GLY A 1 112 ? 17.172 2.502 -15.361 1.00 95.62 112 GLY A CA 1
ATOM 918 C C . GLY A 1 112 ? 15.666 2.438 -15.619 1.00 95.62 112 GLY A C 1
ATOM 919 O O . GLY A 1 112 ? 14.900 2.051 -14.737 1.00 95.62 112 GLY A O 1
ATOM 920 N N . LEU A 1 113 ? 15.243 2.728 -16.851 1.00 94.94 113 LEU A N 1
ATOM 921 C CA . LEU A 1 113 ? 13.847 2.639 -17.270 1.00 94.94 113 LEU A CA 1
ATOM 922 C C . LEU A 1 113 ? 13.321 1.199 -17.186 1.00 94.94 113 LEU A C 1
ATOM 924 O O . LEU A 1 113 ? 12.228 0.986 -16.669 1.00 94.94 113 LEU A O 1
ATOM 928 N N . ARG A 1 114 ? 14.099 0.199 -17.626 1.00 95.00 114 ARG A N 1
ATOM 929 C CA . ARG A 1 114 ? 13.737 -1.224 -17.485 1.00 95.00 114 ARG A CA 1
ATOM 930 C C . ARG A 1 114 ? 13.499 -1.603 -16.034 1.00 95.00 114 ARG A C 1
ATOM 932 O O . ARG A 1 114 ? 12.480 -2.219 -15.738 1.00 95.00 114 ARG A O 1
ATOM 939 N N . LEU A 1 115 ? 14.423 -1.236 -15.146 1.00 96.00 115 LEU A N 1
ATOM 940 C CA . LEU A 1 115 ? 14.288 -1.515 -13.718 1.00 96.00 115 LEU A CA 1
ATOM 941 C C . LEU A 1 115 ? 13.032 -0.858 -13.148 1.00 96.00 115 LEU A C 1
ATOM 943 O O . LEU A 1 115 ? 12.221 -1.538 -12.523 1.00 96.00 115 LEU A O 1
ATOM 947 N N . LEU A 1 116 ? 12.842 0.436 -13.412 1.00 96.62 116 LEU A N 1
ATOM 948 C CA . LEU A 1 116 ? 11.682 1.181 -12.935 1.00 96.62 116 LEU A CA 1
ATOM 949 C C . LEU A 1 116 ? 10.370 0.536 -13.395 1.00 96.62 116 LEU A C 1
ATOM 951 O O . LEU A 1 116 ? 9.486 0.304 -12.574 1.00 96.62 116 LEU A O 1
ATOM 955 N N . ILE A 1 117 ? 10.248 0.206 -14.684 1.00 96.06 117 ILE A N 1
ATOM 956 C CA . ILE A 1 117 ? 9.025 -0.395 -15.221 1.00 96.06 117 ILE A CA 1
ATOM 957 C C . ILE A 1 117 ? 8.754 -1.757 -14.570 1.00 96.06 117 ILE A C 1
ATOM 959 O O . ILE A 1 117 ? 7.613 -2.013 -14.197 1.00 96.06 117 ILE A O 1
ATOM 963 N N . VAL A 1 118 ? 9.767 -2.608 -14.361 1.00 95.69 118 VAL A N 1
ATOM 964 C CA . VAL A 1 118 ? 9.580 -3.903 -13.672 1.00 95.69 118 VAL A CA 1
ATOM 965 C C . VAL A 1 118 ? 9.005 -3.706 -12.271 1.00 95.69 118 VAL A C 1
ATOM 967 O O . VAL A 1 118 ? 8.037 -4.375 -11.910 1.00 95.69 118 VAL A O 1
ATOM 970 N N . PHE A 1 119 ? 9.545 -2.765 -11.492 1.00 96.81 119 PHE A N 1
ATOM 971 C CA . PHE A 1 119 ? 9.012 -2.473 -10.160 1.00 96.81 119 PHE A CA 1
ATOM 972 C C . PHE A 1 119 ? 7.575 -1.949 -10.212 1.00 96.81 119 PHE A C 1
ATOM 974 O O . PHE A 1 119 ? 6.752 -2.364 -9.398 1.00 96.81 119 PHE A O 1
ATOM 981 N N . LEU A 1 120 ? 7.247 -1.092 -11.182 1.00 96.31 120 LEU A N 1
ATOM 982 C CA . LEU A 1 120 ? 5.887 -0.581 -11.354 1.00 96.31 120 LEU A CA 1
ATOM 983 C C . LEU A 1 120 ? 4.899 -1.684 -11.764 1.00 96.31 120 LEU A C 1
ATOM 985 O O . LEU A 1 120 ? 3.787 -1.725 -11.239 1.00 96.31 120 LEU A O 1
ATOM 989 N N . VAL A 1 121 ? 5.304 -2.610 -12.640 1.00 96.25 121 VAL A N 1
ATOM 990 C CA . VAL A 1 121 ? 4.507 -3.791 -13.012 1.00 96.25 121 VAL A CA 1
ATOM 991 C C . VAL A 1 121 ? 4.214 -4.641 -11.776 1.00 96.25 121 VAL A C 1
ATOM 993 O O . VAL A 1 121 ? 3.057 -4.977 -11.522 1.00 96.25 121 VAL A O 1
ATOM 996 N N . ILE A 1 122 ? 5.238 -4.947 -10.973 1.00 95.06 122 ILE A N 1
ATOM 997 C CA . ILE A 1 122 ? 5.079 -5.717 -9.731 1.00 95.06 122 ILE A CA 1
ATOM 998 C C . ILE A 1 122 ? 4.133 -4.993 -8.768 1.00 95.06 122 ILE A C 1
ATOM 1000 O O . ILE A 1 122 ? 3.223 -5.619 -8.228 1.00 95.06 122 ILE A O 1
ATOM 1004 N N . ALA A 1 123 ? 4.315 -3.684 -8.578 1.00 94.69 123 ALA A N 1
ATOM 1005 C CA . ALA A 1 123 ? 3.472 -2.883 -7.697 1.00 94.69 123 ALA A CA 1
ATOM 1006 C C . ALA A 1 123 ? 1.997 -2.911 -8.128 1.00 94.69 123 ALA A C 1
ATOM 1008 O O . ALA A 1 123 ? 1.127 -3.098 -7.283 1.00 94.69 123 ALA A O 1
ATOM 1009 N N . CYS A 1 124 ? 1.714 -2.810 -9.431 1.00 95.44 124 CYS A N 1
ATOM 1010 C CA . CYS A 1 124 ? 0.348 -2.851 -9.960 1.00 95.44 124 CYS A CA 1
ATOM 1011 C C . CYS A 1 124 ? -0.306 -4.237 -9.828 1.00 95.44 124 CYS A C 1
ATOM 1013 O O . CYS A 1 124 ? -1.498 -4.337 -9.552 1.00 95.44 124 CYS A O 1
ATOM 1015 N N . PHE A 1 125 ? 0.448 -5.326 -10.003 1.00 95.88 125 PHE A N 1
ATOM 1016 C CA . PHE A 1 125 ? -0.106 -6.683 -9.888 1.00 95.88 125 PHE A CA 1
ATOM 1017 C C . PHE A 1 125 ? -0.125 -7.231 -8.455 1.00 95.88 125 PHE A C 1
ATOM 1019 O O . PHE A 1 125 ? -0.777 -8.245 -8.188 1.00 95.88 125 PHE A O 1
ATOM 1026 N N . TYR A 1 126 ? 0.549 -6.574 -7.513 1.00 93.19 126 TYR A N 1
ATOM 1027 C CA . TYR A 1 126 ? 0.623 -7.026 -6.128 1.00 93.19 126 TYR A CA 1
ATOM 1028 C C . TYR A 1 126 ? -0.753 -7.105 -5.430 1.00 93.19 126 TYR A C 1
ATOM 1030 O O . TYR A 1 126 ? -1.050 -8.154 -4.841 1.00 93.19 126 TYR A O 1
ATOM 1038 N N . PRO A 1 127 ? -1.639 -6.090 -5.513 1.00 91.19 127 PRO A N 1
ATOM 1039 C CA . PRO A 1 127 ? -2.977 -6.164 -4.922 1.00 91.19 127 PRO A CA 1
ATOM 1040 C C . PRO A 1 127 ? -3.826 -7.288 -5.521 1.00 91.19 127 PRO A C 1
ATOM 1042 O O . PRO A 1 127 ? -4.513 -8.002 -4.787 1.00 91.19 127 PRO A O 1
ATOM 1045 N N . LEU A 1 128 ? -3.717 -7.525 -6.832 1.00 91.50 128 LEU A N 1
ATOM 1046 C CA . LEU A 1 128 ? -4.390 -8.641 -7.498 1.00 91.50 128 LEU A CA 1
ATOM 1047 C C . LEU A 1 128 ? -3.930 -9.993 -6.930 1.00 91.50 128 LEU A C 1
ATOM 1049 O O . LEU A 1 128 ? -4.761 -10.835 -6.586 1.00 91.50 128 LEU A O 1
ATOM 1053 N N . GLY A 1 129 ? -2.618 -10.179 -6.755 1.00 90.88 129 GLY A N 1
ATOM 1054 C CA . GLY A 1 129 ? -2.056 -11.372 -6.117 1.00 90.88 129 GLY A CA 1
ATOM 1055 C C . GLY A 1 129 ? -2.567 -11.570 -4.686 1.00 90.88 129 GLY A C 1
ATOM 1056 O O . GLY A 1 129 ? -2.955 -12.679 -4.311 1.00 90.88 129 GLY A O 1
ATOM 1057 N N . ARG A 1 130 ? -2.658 -10.487 -3.901 1.00 88.88 130 ARG A N 1
ATOM 1058 C CA . ARG A 1 130 ? -3.242 -10.507 -2.547 1.00 88.88 130 ARG A CA 1
ATOM 1059 C C . ARG A 1 130 ? -4.706 -10.931 -2.553 1.00 88.88 130 ARG A C 1
ATOM 1061 O O . ARG A 1 130 ? -5.106 -11.700 -1.683 1.00 88.88 130 ARG A O 1
ATOM 1068 N N . VAL A 1 131 ? -5.493 -10.482 -3.528 1.00 90.06 131 VAL A N 1
ATOM 1069 C CA . VAL A 1 131 ? -6.903 -10.876 -3.654 1.00 90.06 131 VAL A CA 1
ATOM 1070 C C . VAL A 1 131 ? -7.061 -12.343 -4.012 1.00 90.06 131 VAL A C 1
ATOM 1072 O O . VAL A 1 131 ? -7.904 -13.019 -3.426 1.00 90.06 131 VAL A O 1
ATOM 1075 N N . ILE A 1 132 ? -6.243 -12.857 -4.929 1.00 91.00 132 ILE A N 1
ATOM 1076 C CA . ILE A 1 132 ? -6.258 -14.278 -5.296 1.00 91.00 132 ILE A CA 1
ATOM 1077 C C . ILE A 1 132 ? -5.892 -15.140 -4.080 1.00 91.00 132 ILE A C 1
ATOM 1079 O O . ILE A 1 132 ? -6.629 -16.066 -3.740 1.00 91.00 132 ILE A O 1
ATOM 1083 N N . ALA A 1 133 ? -4.810 -14.791 -3.377 1.00 90.56 133 ALA A N 1
ATOM 1084 C CA . ALA A 1 133 ? -4.382 -15.497 -2.171 1.00 90.56 133 ALA A CA 1
ATOM 1085 C C . ALA A 1 133 ? -5.424 -15.410 -1.042 1.00 90.56 133 ALA A C 1
ATOM 1087 O O . ALA A 1 133 ? -5.720 -16.411 -0.392 1.00 90.56 133 ALA A O 1
ATOM 1088 N N . GLY A 1 134 ? -6.024 -14.233 -0.836 1.00 88.62 134 GLY A N 1
ATOM 1089 C CA . GLY A 1 134 ? -7.081 -14.019 0.150 1.00 88.62 134 GLY A CA 1
ATOM 1090 C C . GLY A 1 134 ? -8.312 -14.877 -0.131 1.00 88.62 134 GLY A C 1
ATOM 1091 O O . GLY A 1 134 ? -8.790 -15.562 0.769 1.00 88.62 134 GLY A O 1
ATOM 1092 N N . LYS A 1 135 ? -8.768 -14.930 -1.390 1.00 88.56 135 LYS A N 1
ATOM 1093 C CA . LYS A 1 135 ? -9.873 -15.809 -1.805 1.00 88.56 135 LYS A CA 1
ATOM 1094 C C . LYS A 1 135 ? -9.564 -17.280 -1.544 1.00 88.56 135 LYS A C 1
ATOM 1096 O O . LYS A 1 135 ? -10.427 -17.989 -1.038 1.00 88.56 135 LYS A O 1
ATOM 1101 N N . TRP A 1 136 ? -8.346 -17.725 -1.854 1.00 91.94 136 TRP A N 1
ATOM 1102 C CA . TRP A 1 136 ? -7.919 -19.101 -1.592 1.00 91.94 136 TRP A CA 1
ATOM 1103 C C . TRP A 1 136 ? -7.901 -19.433 -0.092 1.00 91.94 136 TRP A C 1
ATOM 1105 O O . TRP A 1 136 ? -8.312 -20.517 0.306 1.00 91.94 136 TRP A O 1
ATOM 1115 N N . ALA A 1 137 ? -7.517 -18.470 0.747 1.00 90.12 137 ALA A N 1
ATOM 1116 C CA . ALA A 1 137 ? -7.532 -18.590 2.204 1.00 90.12 137 ALA A CA 1
ATOM 1117 C C . ALA A 1 137 ? -8.914 -18.346 2.852 1.00 90.12 137 ALA A C 1
ATOM 1119 O O . ALA A 1 137 ? -9.019 -18.350 4.077 1.00 90.12 137 ALA A O 1
ATOM 1120 N N . GLY A 1 138 ? -9.973 -18.092 2.071 1.00 86.31 138 GLY A N 1
ATOM 1121 C CA . GLY A 1 138 ? -11.311 -17.784 2.593 1.00 86.31 138 GLY A CA 1
ATOM 1122 C C . GLY A 1 138 ? -11.451 -16.393 3.232 1.00 86.31 138 GLY A C 1
ATOM 1123 O O . GLY A 1 138 ? -12.429 -16.128 3.929 1.00 86.31 138 GLY A O 1
ATOM 1124 N N . ILE A 1 139 ? -10.498 -15.488 2.997 1.00 81.94 139 ILE A N 1
ATOM 1125 C CA . ILE A 1 139 ? -10.506 -14.112 3.502 1.00 81.94 139 ILE A CA 1
ATOM 1126 C C . ILE A 1 139 ? -11.271 -13.216 2.521 1.00 81.94 139 ILE A C 1
ATOM 1128 O O . ILE A 1 139 ? -10.911 -13.101 1.346 1.00 81.94 139 ILE A O 1
ATOM 1132 N N . LYS A 1 140 ? -12.311 -12.533 3.011 1.00 77.69 140 LYS A N 1
ATOM 1133 C CA . LYS A 1 140 ? -13.038 -11.512 2.245 1.00 77.69 140 LYS A CA 1
ATOM 1134 C C . LYS A 1 140 ? -12.323 -10.167 2.357 1.00 77.69 140 LYS A C 1
ATOM 1136 O O . LYS A 1 140 ? -12.281 -9.567 3.426 1.00 77.69 140 LYS A O 1
ATOM 1141 N N . LEU A 1 141 ? -11.764 -9.703 1.243 1.00 77.81 141 LEU A N 1
ATOM 1142 C CA . LEU A 1 141 ? -11.230 -8.350 1.100 1.00 77.81 141 LEU A CA 1
ATOM 1143 C C . LEU A 1 141 ? -12.311 -7.491 0.437 1.00 77.81 141 LEU A C 1
ATOM 1145 O O . LEU A 1 141 ? -12.679 -7.750 -0.707 1.00 77.81 141 LEU A O 1
ATOM 1149 N N . GLU A 1 142 ? -12.852 -6.512 1.162 1.00 72.44 142 GLU A N 1
ATOM 1150 C CA . GLU A 1 142 ? -14.025 -5.735 0.718 1.00 72.44 142 GLU A CA 1
ATOM 1151 C C . GLU A 1 142 ? -13.676 -4.306 0.269 1.00 72.44 142 GLU A C 1
ATOM 1153 O O . GLU A 1 142 ? -14.417 -3.696 -0.502 1.00 72.44 142 GLU A O 1
ATOM 1158 N N . GLY A 1 143 ? -12.515 -3.780 0.666 1.00 72.81 143 GLY A N 1
ATOM 1159 C CA . GLY A 1 143 ? -12.103 -2.424 0.316 1.00 72.81 143 GLY A CA 1
ATOM 1160 C C . GLY A 1 143 ? -10.613 -2.179 0.497 1.00 72.81 143 GLY A C 1
ATOM 1161 O O . GLY A 1 143 ? -9.926 -2.920 1.199 1.00 72.81 143 GLY A O 1
ATOM 1162 N N . ILE A 1 144 ? -10.134 -1.116 -0.145 1.00 73.94 144 ILE A N 1
ATOM 1163 C CA . ILE A 1 144 ? -8.815 -0.529 0.099 1.00 73.94 144 ILE A CA 1
ATOM 1164 C C . ILE A 1 144 ? -9.023 0.780 0.859 1.00 73.94 144 ILE A C 1
ATOM 1166 O O . ILE A 1 144 ? -9.847 1.614 0.475 1.00 73.94 144 ILE A O 1
ATOM 1170 N N . CYS A 1 145 ? -8.276 0.956 1.945 1.00 69.75 145 CYS A N 1
ATOM 1171 C CA . CYS A 1 145 ? -8.165 2.220 2.660 1.00 69.75 145 CYS A CA 1
ATOM 1172 C C . CYS A 1 145 ? -6.752 2.775 2.493 1.00 69.75 145 CYS A C 1
ATOM 1174 O O . CYS A 1 145 ? -5.800 2.029 2.274 1.00 69.75 145 CYS A O 1
ATOM 1176 N N . ARG A 1 146 ? -6.624 4.097 2.608 1.00 55.09 146 ARG A N 1
ATOM 1177 C CA . ARG A 1 146 ? -5.342 4.798 2.475 1.00 55.09 146 ARG A CA 1
ATOM 1178 C C . ARG A 1 146 ? -4.445 4.657 3.717 1.00 55.09 146 ARG A C 1
ATOM 1180 O O . ARG A 1 146 ? -3.308 5.107 3.680 1.00 55.09 146 ARG A O 1
ATOM 1187 N N . ASP A 1 147 ? -4.944 4.040 4.784 1.00 51.12 147 ASP A N 1
ATOM 1188 C CA . ASP A 1 147 ? -4.247 3.987 6.066 1.00 51.12 147 ASP A CA 1
ATOM 1189 C C . ASP A 1 147 ? -3.277 2.805 6.184 1.00 51.12 147 ASP A C 1
ATOM 1191 O O . ASP A 1 147 ? -3.661 1.634 6.118 1.00 51.12 147 ASP A O 1
ATOM 1195 N N . GLU A 1 148 ? -2.017 3.139 6.468 1.00 46.75 148 GLU A N 1
ATOM 1196 C CA . GLU A 1 148 ? -1.184 2.336 7.358 1.00 46.75 148 GLU A CA 1
ATOM 1197 C C . GLU A 1 148 ? -1.907 2.283 8.708 1.00 46.75 148 GLU A C 1
ATOM 1199 O O . GLU A 1 148 ? -2.349 3.312 9.215 1.00 46.75 148 GLU A O 1
ATOM 1204 N N . TYR A 1 149 ? -2.063 1.099 9.300 1.00 44.97 149 TYR A N 1
ATOM 1205 C 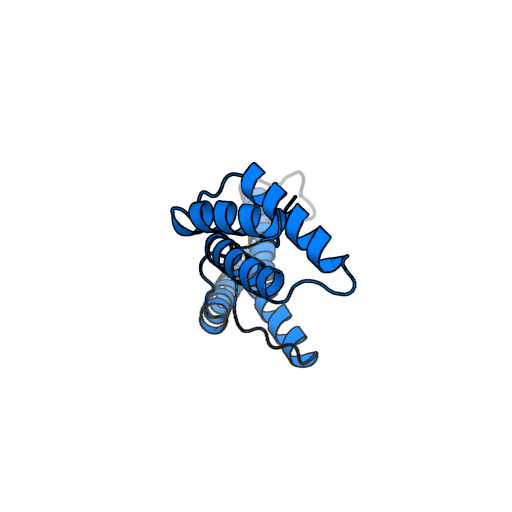CA . TYR A 1 149 ? -2.550 0.982 10.674 1.00 44.97 149 TYR A CA 1
ATOM 1206 C C . TYR A 1 149 ? -1.552 1.680 11.614 1.00 44.97 149 TYR A C 1
ATOM 1208 O O . TYR A 1 149 ? -0.683 1.032 12.198 1.00 44.97 149 TYR A O 1
ATOM 1216 N N . TYR A 1 150 ? -1.677 2.995 11.790 1.00 41.38 150 TYR A N 1
ATOM 1217 C CA . TYR A 1 150 ? -1.071 3.692 12.909 1.00 41.38 150 TYR A CA 1
ATOM 1218 C C . TYR A 1 150 ? -1.798 3.178 14.145 1.00 41.38 150 TYR A C 1
ATOM 1220 O O . TYR A 1 150 ? -2.902 3.607 14.486 1.00 41.38 150 TYR A O 1
ATOM 1228 N N . GLN A 1 151 ? -1.200 2.184 14.805 1.00 37.34 151 GLN A N 1
ATOM 1229 C CA . GLN A 1 151 ? -1.513 1.953 16.205 1.00 37.34 151 GLN A CA 1
ATOM 1230 C C . GLN A 1 151 ? -1.370 3.308 16.913 1.00 37.34 151 GLN A C 1
ATOM 1232 O O . GLN A 1 151 ? -0.368 3.988 16.690 1.00 37.34 151 GLN A O 1
ATOM 1237 N N . PRO A 1 152 ? -2.352 3.736 17.720 1.00 43.78 152 PRO A N 1
ATOM 1238 C CA . PRO A 1 152 ? -2.239 5.000 18.425 1.00 43.78 152 PRO A CA 1
ATOM 1239 C C . PRO A 1 152 ? -1.101 4.882 19.447 1.00 43.78 152 PRO A C 1
ATOM 1241 O O . PRO A 1 152 ? -1.259 4.222 20.477 1.00 43.78 152 PRO A O 1
ATOM 1244 N N . THR A 1 153 ? 0.052 5.471 19.125 1.00 40.47 153 THR A N 1
ATOM 1245 C CA . THR A 1 153 ? 1.105 5.851 20.080 1.00 40.47 153 THR A CA 1
ATOM 1246 C C . THR A 1 153 ? 0.684 7.078 20.870 1.00 40.47 153 THR A C 1
ATOM 1248 O O . THR A 1 153 ? 0.173 8.026 20.230 1.00 40.47 153 THR A O 1
#

pLDDT: mean 86.25, std 12.56, range [37.34, 97.62]